Protein AF-A0A7G8FL03-F1 (afdb_monomer_lite)

Sequence (154 aa):
MSNIESFVSTYQSLFPGTPTPAMPSKPEDLGLSVQLAIRENNPRLWQAMFGGHGAPLPADIAMRMGKGEIYPEDASALRASNYDEWAAVADQHRESILERAREATREREKAIHQEQVKRQQQWAEMSLLERMSASPVSEVAAAQARQQWGITGN

Secondary structure (DSSP, 8-state):
--HHHHHHHHHHHHSTTSPPPPPPSSGGGS-HHHHHHHHHH-HHHHHHHHTTSSSPPPHHHHHHHHHT---GGGHHHHHHTT-HHHHHHHHHHHHHHHHHHHHHHHHHHHHHHHHHHHHHHHHHHS-HHHHHHHSPPPHHHHHHHHHHTT----

Structure (mmCIF, N/CA/C/O backbone):
data_AF-A0A7G8FL03-F1
#
_entry.id   AF-A0A7G8FL03-F1
#
loop_
_atom_site.group_PDB
_atom_site.id
_atom_site.type_symbol
_atom_site.label_atom_id
_atom_site.label_alt_id
_atom_site.label_comp_id
_atom_site.label_asym_id
_atom_site.label_entity_id
_atom_site.label_seq_id
_atom_site.pdbx_PDB_ins_code
_atom_site.Cartn_x
_atom_site.Cartn_y
_atom_site.Cartn_z
_atom_site.occupancy
_atom_site.B_iso_or_equiv
_atom_site.auth_seq_id
_atom_site.auth_comp_id
_atom_site.auth_asym_id
_atom_site.auth_atom_id
_atom_site.pdbx_PDB_model_num
ATOM 1 N N . MET A 1 1 ? -1.278 11.759 22.886 1.00 54.50 1 MET A N 1
ATOM 2 C CA . MET A 1 1 ? -2.651 12.244 22.649 1.00 54.50 1 MET A CA 1
ATOM 3 C C . MET A 1 1 ? -3.591 11.138 23.057 1.00 54.50 1 MET A C 1
ATOM 5 O O . MET A 1 1 ? -3.309 9.985 22.750 1.00 54.50 1 MET A O 1
ATOM 9 N N . SER A 1 2 ? -4.627 11.473 23.814 1.00 78.62 2 SER A N 1
ATOM 10 C CA . SER A 1 2 ? -5.675 10.515 24.170 1.00 78.62 2 SER A CA 1
ATOM 11 C C . SER A 1 2 ? -6.468 10.126 22.916 1.00 78.62 2 SER A C 1
ATOM 13 O O . SER A 1 2 ? -6.673 10.969 22.044 1.00 78.62 2 SER A O 1
ATOM 15 N N . ASN A 1 3 ? -6.961 8.883 22.834 1.00 78.62 3 ASN A N 1
ATOM 16 C CA . ASN A 1 3 ? -7.840 8.439 21.739 1.00 78.62 3 ASN A CA 1
ATOM 17 C C . ASN A 1 3 ? -9.057 9.369 21.572 1.00 78.62 3 ASN A C 1
ATOM 19 O O . ASN A 1 3 ? -9.530 9.571 20.459 1.00 78.62 3 ASN A O 1
ATOM 23 N N . ILE A 1 4 ? -9.515 9.984 22.669 1.00 80.19 4 ILE A N 1
ATOM 24 C CA . ILE A 1 4 ? -10.601 10.973 22.678 1.00 80.19 4 ILE A CA 1
ATOM 25 C C . ILE A 1 4 ? -10.209 12.224 21.886 1.00 80.19 4 ILE A C 1
ATOM 27 O O . ILE A 1 4 ? -10.950 12.662 21.014 1.00 80.19 4 ILE A O 1
ATOM 31 N N . GLU A 1 5 ? -9.037 12.795 22.166 1.00 82.44 5 GLU A N 1
ATOM 32 C CA . GLU A 1 5 ? -8.560 14.015 21.503 1.00 82.44 5 GLU A CA 1
ATOM 33 C C . GLU A 1 5 ? -8.336 13.771 20.011 1.00 82.44 5 GLU A C 1
ATOM 35 O O . GLU A 1 5 ? -8.718 14.595 19.183 1.00 82.44 5 GLU A O 1
ATOM 40 N N . SER A 1 6 ? -7.759 12.615 19.669 1.00 83.00 6 SER A N 1
ATOM 41 C CA . SER A 1 6 ? -7.542 12.202 18.284 1.00 83.00 6 SER A CA 1
ATOM 42 C C . SER A 1 6 ? -8.853 11.950 17.538 1.00 83.00 6 SER A C 1
ATOM 44 O O . SER A 1 6 ? -8.949 12.289 16.359 1.00 83.00 6 SER A O 1
ATOM 46 N N . PHE A 1 7 ? -9.874 11.403 18.205 1.00 84.25 7 PHE A N 1
ATOM 47 C CA . PHE A 1 7 ? -11.207 11.250 17.625 1.00 84.25 7 PHE A CA 1
ATOM 48 C C . PHE A 1 7 ? -11.878 12.596 17.379 1.00 84.25 7 PHE A C 1
ATOM 50 O O . PHE A 1 7 ? -12.335 12.845 16.268 1.00 84.25 7 PHE A O 1
ATOM 57 N N . VAL A 1 8 ? -11.887 13.486 18.375 1.00 84.81 8 VAL A N 1
ATOM 58 C CA . VAL A 1 8 ? -12.498 14.816 18.250 1.00 84.81 8 VAL A CA 1
ATOM 59 C C . VAL A 1 8 ? -11.827 15.617 17.135 1.00 84.81 8 VAL A C 1
ATOM 61 O O . VAL A 1 8 ? -12.527 16.175 16.292 1.00 84.81 8 VAL A O 1
ATOM 64 N N . SER A 1 9 ? -10.492 15.633 17.080 1.00 85.50 9 SER A N 1
ATOM 65 C CA . SER A 1 9 ? -9.759 16.370 16.046 1.00 85.50 9 SER A CA 1
ATOM 66 C C . SER A 1 9 ? -10.001 15.803 14.646 1.00 85.50 9 SER A C 1
ATOM 68 O O . SER A 1 9 ? -10.274 16.563 13.716 1.00 85.50 9 SER A O 1
ATOM 70 N N . THR A 1 10 ? -9.981 14.474 14.497 1.00 83.69 10 THR A N 1
ATOM 71 C CA . THR A 1 10 ? -10.261 13.819 13.211 1.00 83.69 10 THR A CA 1
ATOM 72 C C . THR A 1 10 ? -11.709 14.074 12.784 1.00 83.69 10 THR A C 1
ATOM 74 O O . THR A 1 10 ? -11.956 14.462 11.646 1.00 83.69 10 THR A O 1
ATOM 77 N N . TYR A 1 11 ? -12.675 13.938 13.696 1.00 84.94 11 TYR A N 1
ATOM 78 C CA . TYR A 1 11 ? -14.092 14.142 13.396 1.00 84.94 11 TYR A CA 1
ATOM 79 C C . TYR A 1 11 ? -14.396 15.590 12.994 1.00 84.94 11 TYR A C 1
ATOM 81 O O . TYR A 1 11 ? -15.082 15.818 12.002 1.00 84.94 11 TYR A O 1
ATOM 89 N N . GLN A 1 12 ? -13.856 16.576 13.717 1.00 86.00 12 GLN A N 1
ATOM 90 C CA . GLN A 1 12 ? -14.027 17.995 13.385 1.00 86.00 12 GLN A CA 1
ATOM 91 C C . GLN A 1 12 ? -13.386 18.366 12.045 1.00 86.00 12 GLN A C 1
ATOM 93 O O . GLN A 1 12 ? -13.929 19.203 11.325 1.00 86.00 12 GLN A O 1
ATOM 98 N N . SER A 1 13 ? -12.262 17.734 11.697 1.00 86.69 13 SER A N 1
ATOM 99 C CA . SER A 1 13 ? -11.624 17.924 10.394 1.00 86.69 13 SER A CA 1
ATOM 100 C C . SER A 1 13 ? -12.453 17.342 9.247 1.00 86.69 13 SER A C 1
ATOM 102 O O . SER A 1 13 ? -12.469 17.917 8.163 1.00 86.69 13 SER A O 1
ATOM 104 N N . LEU A 1 14 ? -13.107 16.197 9.461 1.00 84.69 14 LEU A N 1
ATOM 105 C CA . LEU A 1 14 ? -13.869 15.496 8.423 1.00 84.69 14 LEU A CA 1
ATOM 106 C C . LEU A 1 14 ? -15.291 16.042 8.257 1.00 84.69 14 LEU A C 1
ATOM 108 O O . LEU A 1 14 ? -15.807 16.084 7.142 1.00 84.69 14 LEU A O 1
ATOM 112 N N . PHE A 1 15 ? -15.921 16.477 9.350 1.00 85.06 15 PHE A N 1
ATOM 113 C CA . PHE A 1 15 ? -17.317 16.917 9.376 1.00 85.06 15 PHE A CA 1
ATOM 114 C C . PHE A 1 15 ? -17.458 18.316 9.996 1.00 85.06 15 PHE A C 1
ATOM 116 O O . PHE A 1 15 ? -18.031 18.468 11.086 1.00 85.06 15 PHE A O 1
ATOM 123 N N . PRO A 1 16 ? -16.957 19.364 9.316 1.00 83.12 16 PRO A N 1
ATOM 124 C CA . PRO A 1 16 ? -17.020 20.726 9.826 1.00 83.12 16 PRO A CA 1
ATOM 125 C C . PRO A 1 16 ? -18.476 21.170 10.023 1.00 83.12 16 PRO A C 1
ATOM 127 O O . PRO A 1 16 ? -19.327 20.978 9.157 1.00 83.12 16 PRO A O 1
ATOM 130 N N . GLY A 1 17 ? -18.769 21.773 11.177 1.00 76.50 17 GLY A N 1
ATOM 131 C CA . GLY A 1 17 ? -20.100 22.303 11.501 1.00 76.50 17 GLY A CA 1
ATOM 132 C C . GLY A 1 17 ? -21.104 21.283 12.046 1.00 76.50 17 GLY A C 1
ATOM 133 O O . GLY A 1 17 ? -22.217 21.673 12.396 1.00 76.50 17 GLY A O 1
ATOM 134 N N . THR A 1 18 ? -20.729 20.006 12.180 1.00 79.88 18 THR A N 1
ATOM 135 C CA . THR A 1 18 ? -21.548 19.015 12.895 1.00 79.88 18 THR A CA 1
ATOM 136 C C . THR A 1 18 ? -21.103 18.885 14.355 1.00 79.88 18 THR A C 1
ATOM 138 O O . THR A 1 18 ? -19.901 18.935 14.633 1.00 79.88 18 THR A O 1
ATOM 141 N N . PRO A 1 19 ? -22.035 18.731 15.314 1.00 76.69 19 PRO A N 1
ATOM 142 C CA . PRO A 1 19 ? -21.660 18.471 16.697 1.00 76.69 19 PRO A CA 1
ATOM 143 C C . PRO A 1 19 ? -20.955 17.114 16.788 1.00 76.69 19 PRO A C 1
ATOM 145 O O . PRO A 1 19 ? -21.456 16.112 16.276 1.00 76.69 19 PRO A O 1
ATOM 148 N N . THR A 1 20 ? -19.784 17.085 17.429 1.00 75.12 20 THR A N 1
ATOM 149 C CA . THR A 1 20 ? -19.041 15.840 17.643 1.00 75.12 20 THR A CA 1
ATOM 150 C C . THR A 1 20 ? -19.878 14.901 18.519 1.00 75.12 20 THR A C 1
ATOM 152 O O . THR A 1 20 ? -20.281 15.306 19.614 1.00 75.12 20 THR A O 1
ATOM 155 N N . PRO A 1 21 ? -20.164 13.667 18.069 1.00 77.88 21 PRO A N 1
ATOM 156 C CA . PRO A 1 21 ? -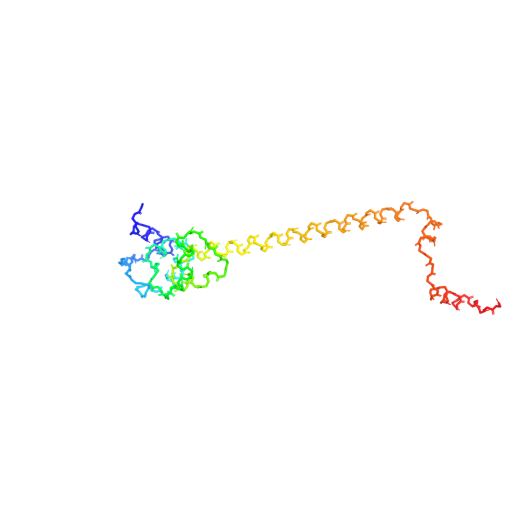20.905 12.706 18.871 1.00 77.88 21 PRO A CA 1
ATOM 157 C C . PRO A 1 21 ? -20.101 12.301 20.113 1.00 77.88 21 PRO A C 1
ATOM 159 O O . PRO A 1 21 ? -18.876 12.448 20.160 1.00 77.88 21 PRO A O 1
ATOM 162 N N . ALA A 1 22 ? -20.796 11.770 21.124 1.00 78.50 22 ALA A N 1
ATOM 163 C CA . ALA A 1 22 ? -20.137 11.129 22.258 1.00 78.50 22 ALA A CA 1
ATOM 164 C C . ALA A 1 22 ? -19.218 10.000 21.765 1.00 78.50 22 ALA A C 1
ATOM 166 O O . ALA A 1 22 ? -19.464 9.420 20.706 1.00 78.50 22 ALA A O 1
ATOM 167 N N . MET A 1 23 ? -18.155 9.703 22.521 1.00 79.31 23 MET A N 1
ATOM 168 C CA . MET A 1 23 ? -17.173 8.712 22.088 1.00 79.31 23 MET A CA 1
ATOM 169 C C . MET A 1 23 ? -17.863 7.361 21.833 1.00 79.31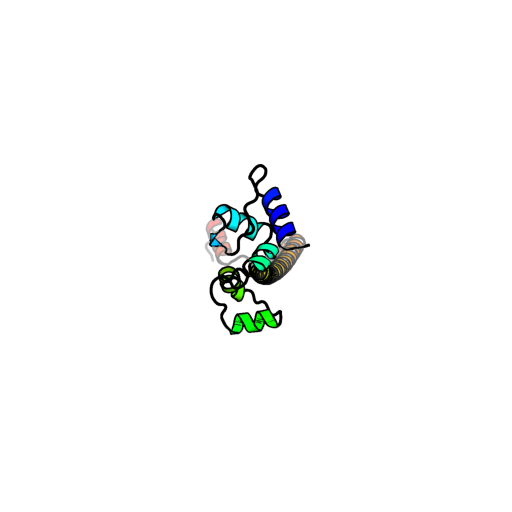 23 MET A C 1
ATOM 171 O O . MET A 1 23 ? -18.462 6.808 22.760 1.00 79.31 23 MET A O 1
ATOM 175 N N . PRO A 1 24 ? -17.798 6.836 20.599 1.00 83.25 24 PRO A N 1
ATOM 176 C CA . PRO A 1 24 ? -18.429 5.570 20.259 1.00 83.25 24 PRO A CA 1
ATOM 177 C C . PRO A 1 24 ? -17.699 4.428 20.968 1.00 83.25 24 PRO A C 1
ATOM 179 O O . PRO A 1 24 ? -16.468 4.410 21.026 1.00 83.25 24 PRO A O 1
ATOM 182 N N . SER A 1 25 ? -18.459 3.477 21.508 1.00 82.31 25 SER A N 1
ATOM 183 C CA . SER A 1 25 ? -17.894 2.263 22.113 1.00 82.31 25 SER A CA 1
ATOM 184 C C . SER A 1 25 ? -17.828 1.124 21.106 1.00 82.31 25 SER A C 1
ATOM 186 O O . SER A 1 25 ? -16.998 0.228 21.238 1.00 82.31 25 SER A O 1
ATOM 188 N N . LYS A 1 26 ? -18.699 1.155 20.096 1.00 83.81 26 LYS A N 1
ATOM 189 C CA . LYS A 1 26 ? -18.742 0.173 19.021 1.00 83.81 26 LYS A CA 1
ATOM 190 C C . LYS A 1 26 ? -18.761 0.852 17.652 1.00 83.81 26 LYS A C 1
ATOM 192 O O . LYS A 1 26 ? -19.218 1.992 17.549 1.00 83.81 26 LYS A O 1
ATOM 197 N N . PRO A 1 27 ? -18.303 0.165 16.593 1.00 83.31 27 PRO A N 1
ATOM 198 C CA . PRO A 1 27 ? -18.382 0.684 15.232 1.00 83.31 27 PRO A CA 1
ATOM 199 C C . PRO A 1 27 ? -19.800 1.112 14.846 1.00 83.31 27 PRO A C 1
ATOM 201 O O . PRO A 1 27 ? -19.967 2.144 14.205 1.00 83.31 27 PRO A O 1
ATOM 204 N N . GLU A 1 28 ? -20.820 0.361 15.273 1.00 85.12 28 GLU A N 1
ATOM 205 C CA . GLU A 1 28 ? -22.225 0.596 14.916 1.00 85.12 28 GLU A CA 1
ATOM 206 C C . GLU A 1 28 ? -22.811 1.876 15.528 1.00 85.12 28 GLU A C 1
ATOM 208 O O . GLU A 1 28 ? -23.816 2.377 15.027 1.00 85.12 28 GLU A O 1
ATOM 213 N N . ASP A 1 29 ? -22.176 2.433 16.566 1.00 84.75 29 ASP A N 1
ATOM 214 C CA . ASP A 1 29 ? -22.574 3.718 17.158 1.00 84.75 29 ASP A CA 1
ATOM 215 C C . ASP A 1 29 ? -22.302 4.890 16.194 1.00 84.75 29 ASP A C 1
ATOM 217 O O . ASP A 1 29 ? -22.851 5.983 16.344 1.00 84.75 29 ASP A O 1
ATOM 221 N N . LEU A 1 30 ? -21.446 4.673 15.191 1.00 83.75 30 LEU A N 1
ATOM 222 C CA . LEU A 1 30 ? -21.138 5.631 14.139 1.00 83.75 30 LEU A CA 1
ATOM 223 C C . LEU A 1 30 ? -21.962 5.331 12.883 1.00 83.75 30 LEU A C 1
ATOM 225 O O . LEU A 1 30 ? -22.075 4.185 12.450 1.00 83.75 30 LEU A O 1
ATOM 229 N N . GLY A 1 31 ? -22.467 6.374 12.223 1.00 85.69 31 GLY A N 1
ATOM 230 C CA . GLY A 1 31 ? -23.063 6.229 10.893 1.00 85.69 31 GLY A CA 1
ATOM 231 C C . GLY A 1 31 ? -22.043 5.700 9.876 1.00 85.69 31 GLY A C 1
ATOM 232 O O . GLY A 1 31 ? -20.866 6.050 9.938 1.00 85.69 31 GLY A O 1
ATOM 233 N N . LEU A 1 32 ? -22.491 4.890 8.911 1.00 86.25 32 LEU A N 1
ATOM 234 C CA . LEU A 1 32 ? -21.621 4.242 7.916 1.00 86.25 32 LEU A CA 1
ATOM 235 C C . LEU A 1 32 ? -20.680 5.227 7.196 1.00 86.25 32 LEU A C 1
ATOM 237 O O . LEU A 1 32 ? -19.508 4.927 6.990 1.00 86.25 32 LEU A O 1
ATOM 241 N N . SER A 1 33 ? -21.173 6.419 6.854 1.00 86.50 33 SER A N 1
ATOM 242 C CA . SER A 1 33 ? -20.368 7.473 6.223 1.00 86.50 33 SER A CA 1
ATOM 243 C C . SER A 1 33 ? -19.212 7.945 7.109 1.00 86.50 33 SER A C 1
ATOM 245 O O . SER A 1 33 ? -18.103 8.144 6.623 1.00 86.50 33 SER A O 1
ATOM 247 N N . VAL A 1 34 ? -19.453 8.082 8.414 1.00 86.06 34 VAL A N 1
ATOM 248 C CA . VAL A 1 34 ? -18.437 8.464 9.402 1.00 86.06 34 VAL A CA 1
ATOM 249 C C . VAL A 1 34 ? -17.416 7.348 9.575 1.00 86.06 34 VAL A C 1
ATOM 251 O O . VAL A 1 34 ? -16.219 7.622 9.617 1.00 86.06 34 VAL A O 1
ATOM 254 N N . GLN A 1 35 ? -17.873 6.095 9.631 1.00 88.44 35 GLN A N 1
ATOM 255 C CA . GLN A 1 35 ? -16.975 4.946 9.728 1.00 88.44 35 GLN A CA 1
ATOM 256 C C . GLN A 1 35 ? -15.999 4.908 8.549 1.00 88.44 35 GLN A C 1
ATOM 258 O O . GLN A 1 35 ? -14.794 4.808 8.761 1.00 88.44 35 GLN A O 1
ATOM 263 N N . LEU A 1 36 ? -16.506 5.039 7.318 1.00 87.31 36 LEU A N 1
ATOM 264 C CA . LEU A 1 36 ? -15.677 5.056 6.111 1.00 87.31 36 LEU A CA 1
ATOM 265 C C . LEU A 1 36 ? -14.695 6.233 6.119 1.00 87.31 36 LEU A C 1
ATOM 267 O O . LEU A 1 36 ? -13.500 6.031 5.926 1.00 87.31 36 LEU A O 1
ATOM 271 N N . ALA A 1 37 ? -15.169 7.440 6.442 1.00 88.00 37 ALA A N 1
ATOM 272 C CA . ALA A 1 37 ? -14.322 8.628 6.466 1.00 88.00 37 ALA A CA 1
ATOM 273 C C . ALA A 1 37 ? -13.161 8.507 7.470 1.00 88.00 37 ALA A C 1
ATOM 275 O O . ALA A 1 37 ? -12.034 8.892 7.156 1.00 88.00 37 ALA A O 1
ATOM 276 N N . ILE A 1 38 ? -13.410 7.952 8.662 1.00 88.81 38 ILE A N 1
ATOM 277 C CA . ILE A 1 38 ? -12.364 7.746 9.673 1.00 88.81 38 ILE A CA 1
ATOM 278 C C . ILE A 1 38 ? -11.408 6.626 9.249 1.00 88.81 38 ILE A C 1
ATOM 280 O O . ILE A 1 38 ? -10.199 6.799 9.384 1.00 88.81 38 ILE A O 1
ATOM 284 N N . ARG A 1 39 ? -11.916 5.510 8.709 1.00 89.06 39 ARG A N 1
ATOM 285 C CA . ARG A 1 39 ? -11.083 4.398 8.213 1.00 89.06 39 ARG A CA 1
ATOM 286 C C . ARG A 1 39 ? -10.112 4.845 7.120 1.00 89.06 39 ARG A C 1
ATOM 288 O O . ARG A 1 39 ? -8.962 4.422 7.132 1.00 89.06 39 ARG A O 1
ATOM 295 N N . GLU A 1 40 ? -10.555 5.709 6.210 1.00 87.69 40 GLU A N 1
ATOM 296 C CA . GLU A 1 40 ? -9.727 6.209 5.106 1.00 87.69 40 GLU A CA 1
ATOM 297 C C . GLU A 1 40 ? -8.709 7.264 5.556 1.00 87.69 40 GLU A C 1
ATOM 299 O O . GLU A 1 40 ? -7.545 7.204 5.166 1.00 87.69 40 GLU A O 1
ATOM 304 N N . ASN A 1 41 ? -9.122 8.227 6.388 1.00 88.19 41 ASN A N 1
ATOM 305 C CA . ASN A 1 41 ? -8.268 9.366 6.744 1.00 88.19 41 ASN A CA 1
ATOM 306 C C . ASN A 1 41 ? -7.380 9.107 7.967 1.00 88.19 41 ASN A C 1
ATOM 308 O O . ASN A 1 41 ? -6.327 9.728 8.108 1.00 88.19 41 ASN A O 1
ATOM 312 N N . ASN A 1 42 ? -7.796 8.222 8.875 1.00 88.88 42 ASN A N 1
ATOM 313 C CA . ASN A 1 42 ? -7.044 7.893 10.082 1.00 88.88 42 ASN A CA 1
ATOM 314 C C . ASN A 1 42 ? -7.245 6.418 10.496 1.00 88.88 42 ASN A C 1
ATOM 316 O O . ASN A 1 42 ? -7.860 6.132 11.532 1.00 88.88 42 ASN A O 1
ATOM 320 N N . PRO A 1 43 ? -6.695 5.462 9.721 1.00 88.81 43 PRO A N 1
ATOM 321 C CA . PRO A 1 43 ? -6.830 4.029 9.999 1.00 88.81 43 PRO A CA 1
ATOM 322 C C . PRO A 1 43 ? -6.215 3.622 11.346 1.00 88.81 43 PRO A C 1
ATOM 324 O O . PRO A 1 43 ? -6.695 2.695 11.996 1.00 88.81 43 PRO A O 1
ATOM 327 N N . ARG A 1 44 ? -5.193 4.351 11.813 1.00 90.12 44 ARG A N 1
ATOM 328 C CA . ARG A 1 44 ? -4.561 4.140 13.123 1.00 90.12 44 ARG A CA 1
ATOM 329 C C . ARG A 1 44 ? -5.512 4.438 14.277 1.00 90.12 44 ARG A C 1
ATOM 331 O O . ARG A 1 44 ? -5.590 3.663 15.228 1.00 90.12 44 ARG A O 1
ATOM 338 N N . LEU A 1 45 ? -6.246 5.550 14.201 1.00 89.38 45 LEU A N 1
ATOM 339 C CA . LEU A 1 45 ? -7.280 5.876 15.182 1.00 89.38 45 LEU A CA 1
ATOM 340 C C . LEU A 1 45 ? -8.391 4.827 15.162 1.00 89.38 45 LEU A C 1
ATOM 342 O O . LEU A 1 45 ? -8.790 4.348 16.221 1.00 89.38 45 LEU A O 1
ATOM 346 N N . TRP A 1 46 ? -8.860 4.453 13.969 1.00 89.94 46 TRP A N 1
ATOM 347 C CA . TRP A 1 46 ? -9.888 3.427 13.819 1.00 89.94 46 TRP A CA 1
ATOM 348 C C . TRP A 1 46 ? -9.473 2.111 14.487 1.00 89.94 46 TRP A C 1
ATOM 350 O O . TRP A 1 46 ? -10.213 1.569 15.306 1.00 89.94 46 TRP A O 1
ATOM 360 N N . GLN A 1 47 ? -8.250 1.650 14.222 1.00 90.69 47 GLN A N 1
ATOM 361 C CA . GLN A 1 47 ? -7.682 0.459 14.844 1.00 90.69 47 GLN A CA 1
ATOM 362 C C . GLN A 1 47 ? -7.537 0.596 16.366 1.00 90.69 47 GLN A C 1
ATOM 364 O O . GLN A 1 47 ? -7.837 -0.345 17.098 1.00 90.69 47 GLN A O 1
ATOM 369 N N . ALA A 1 48 ? -7.101 1.754 16.865 1.00 88.94 48 ALA A N 1
ATOM 370 C CA . ALA A 1 48 ? -6.974 1.996 18.302 1.00 88.94 48 ALA A CA 1
ATOM 371 C C . ALA A 1 48 ? -8.329 2.006 19.031 1.00 88.94 48 ALA A C 1
ATOM 373 O O . ALA A 1 48 ? -8.386 1.681 20.216 1.00 88.94 48 ALA A O 1
ATOM 374 N N . MET A 1 49 ? -9.405 2.392 18.339 1.00 86.88 49 MET A N 1
ATOM 375 C CA . MET A 1 49 ? -10.758 2.444 18.896 1.00 86.88 49 MET A CA 1
ATOM 376 C C . MET A 1 49 ? -11.509 1.117 18.760 1.00 86.88 49 MET A C 1
ATOM 378 O O . MET A 1 49 ? -12.203 0.719 19.690 1.00 86.88 49 MET A O 1
ATOM 382 N N . PHE A 1 50 ? -11.373 0.431 17.624 1.00 89.69 50 PHE A N 1
ATOM 383 C CA . PHE A 1 50 ? -12.241 -0.691 17.249 1.00 89.69 50 PHE A CA 1
ATOM 384 C C . PHE A 1 50 ? -11.500 -1.968 16.849 1.00 89.69 50 PHE A C 1
ATOM 386 O O . PHE A 1 50 ? -12.148 -2.949 16.470 1.00 89.69 50 PHE A O 1
ATOM 393 N N . GLY A 1 51 ? -10.169 -1.997 16.935 1.00 87.25 51 GLY A N 1
ATOM 394 C CA . GLY A 1 51 ? -9.377 -3.195 16.662 1.00 87.25 51 GLY A CA 1
ATOM 395 C C . GLY A 1 51 ? -9.888 -4.387 17.473 1.00 87.25 51 GLY A C 1
ATOM 396 O O . GLY A 1 51 ? -10.185 -4.265 18.664 1.00 87.25 51 GLY A O 1
ATOM 397 N N . GLY A 1 52 ? -10.079 -5.527 16.809 1.00 83.69 52 GLY A N 1
ATOM 398 C CA . GLY A 1 52 ? -10.577 -6.754 17.438 1.00 83.69 52 GLY A CA 1
ATOM 399 C C . GLY A 1 52 ? -12.083 -6.787 17.730 1.00 83.69 52 GLY A C 1
ATOM 400 O O . GLY A 1 52 ? -12.576 -7.823 18.160 1.00 83.69 52 GLY A O 1
ATOM 401 N N . HIS A 1 53 ? -12.829 -5.708 17.459 1.00 83.44 53 HIS A N 1
ATOM 402 C CA . HIS A 1 53 ? -14.296 -5.682 17.583 1.00 83.44 53 HIS A CA 1
ATOM 403 C C . HIS A 1 53 ? -15.018 -6.170 16.313 1.00 83.44 53 HIS A C 1
ATOM 405 O O . HIS A 1 53 ? -16.245 -6.199 16.276 1.00 83.44 53 HIS A O 1
ATOM 411 N N . GLY A 1 54 ? -14.267 -6.510 15.261 1.00 83.06 54 GLY A N 1
ATOM 412 C CA . GLY A 1 54 ? -14.798 -7.047 14.009 1.00 83.06 54 GLY A CA 1
ATOM 413 C C . GLY A 1 54 ? -14.856 -8.576 13.990 1.00 83.06 54 GLY A C 1
ATOM 414 O O . GLY A 1 54 ? -15.046 -9.232 15.013 1.00 83.06 54 GLY A O 1
ATOM 415 N N . ALA A 1 55 ? -14.666 -9.158 12.806 1.00 86.12 55 ALA A N 1
ATOM 416 C CA . ALA A 1 55 ? -14.549 -10.604 12.656 1.00 86.12 55 ALA A CA 1
ATOM 417 C C . ALA A 1 55 ? -13.373 -11.152 13.494 1.00 86.12 55 ALA A C 1
ATOM 419 O O . ALA A 1 55 ? -12.355 -10.467 13.632 1.00 86.12 55 ALA A O 1
ATOM 420 N N . PRO A 1 56 ? -13.463 -12.376 14.043 1.00 87.44 56 PRO A N 1
ATOM 421 C CA . PRO A 1 56 ? -12.336 -12.986 14.737 1.00 87.44 56 PRO A CA 1
ATOM 422 C C . PRO A 1 56 ? -11.178 -13.209 13.760 1.00 87.44 56 PRO A C 1
ATOM 424 O O . PRO A 1 56 ? -11.380 -13.752 12.671 1.00 87.44 56 PRO A O 1
ATOM 427 N N . LEU A 1 57 ? -9.962 -12.812 14.151 1.00 88.88 57 LEU A N 1
ATOM 428 C CA . LEU A 1 57 ? -8.785 -13.119 13.343 1.00 88.88 57 LEU A CA 1
ATOM 429 C C . LEU A 1 57 ? -8.517 -14.627 13.361 1.00 88.88 57 LEU A C 1
ATOM 431 O O . LEU A 1 57 ? -8.543 -15.241 14.433 1.00 88.88 57 LEU A O 1
ATOM 435 N N . PRO A 1 58 ? -8.158 -15.211 12.209 1.00 90.88 58 PRO A N 1
ATOM 436 C CA . PRO A 1 58 ? -7.494 -16.503 12.167 1.00 90.88 58 PRO A CA 1
ATOM 437 C C . PRO A 1 58 ? -6.273 -16.527 13.099 1.00 90.88 58 PRO A C 1
ATOM 439 O O . PRO A 1 58 ? -5.513 -15.558 13.185 1.00 90.88 58 PRO A O 1
ATOM 442 N N . 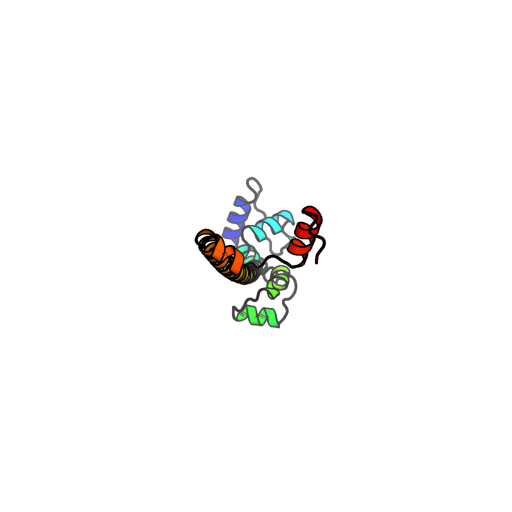ALA A 1 59 ? -6.094 -17.633 13.823 1.00 88.94 59 ALA A N 1
ATOM 443 C CA . ALA A 1 59 ? -5.068 -17.744 14.861 1.00 88.94 59 ALA A CA 1
ATOM 444 C C . ALA A 1 59 ? -3.645 -17.564 14.310 1.00 88.94 59 ALA A C 1
ATOM 446 O O . ALA A 1 59 ? -2.788 -16.981 14.970 1.00 88.94 59 ALA A O 1
ATOM 447 N N . ASP A 1 60 ? -3.403 -18.027 13.086 1.00 90.31 60 ASP A N 1
ATOM 448 C CA . ASP A 1 60 ? -2.136 -17.865 12.388 1.00 90.31 60 ASP A CA 1
ATOM 449 C C . ASP A 1 60 ? -1.844 -16.386 12.086 1.00 90.31 60 ASP A C 1
ATOM 451 O O . ASP A 1 60 ? -0.740 -15.923 12.369 1.00 90.31 60 ASP A O 1
ATOM 455 N N . ILE A 1 61 ? -2.841 -15.622 11.621 1.00 90.38 61 ILE A N 1
ATOM 456 C CA . ILE A 1 61 ? -2.722 -14.174 11.380 1.00 90.38 61 ILE A CA 1
ATOM 457 C C . ILE A 1 61 ? -2.497 -13.426 12.696 1.00 90.38 61 ILE A C 1
ATOM 459 O O . ILE A 1 61 ? -1.626 -12.562 12.776 1.00 90.38 61 ILE A O 1
ATOM 463 N N . ALA A 1 62 ? -3.223 -13.779 13.759 1.00 88.62 62 ALA A N 1
ATOM 464 C CA . ALA A 1 62 ? -3.046 -13.158 15.071 1.00 88.62 62 ALA A CA 1
ATOM 465 C C . ALA A 1 62 ? -1.633 -13.396 15.642 1.00 88.62 62 ALA A C 1
ATOM 467 O O . ALA A 1 62 ? -1.008 -12.470 16.166 1.00 88.62 62 ALA A O 1
ATOM 468 N N . MET A 1 63 ? -1.097 -14.614 15.500 1.00 91.12 63 MET A N 1
ATOM 469 C CA . MET A 1 63 ? 0.278 -14.935 15.901 1.00 91.12 63 MET A CA 1
ATOM 470 C C . MET A 1 63 ? 1.313 -14.148 15.095 1.00 91.12 63 MET A C 1
ATOM 472 O O . MET A 1 63 ? 2.283 -13.648 15.664 1.00 91.12 63 MET A O 1
ATOM 476 N N . ARG A 1 64 ? 1.110 -14.039 13.780 1.00 89.81 64 ARG A N 1
ATOM 477 C CA . ARG A 1 64 ? 1.969 -13.277 12.869 1.00 89.81 64 ARG A CA 1
ATOM 478 C C . ARG A 1 64 ? 1.973 -11.784 13.184 1.00 89.81 64 ARG A C 1
ATOM 480 O O . ARG A 1 64 ? 3.038 -11.194 13.356 1.00 89.81 64 ARG A O 1
ATOM 487 N N . MET A 1 65 ? 0.791 -11.206 13.383 1.00 88.44 65 MET A N 1
ATOM 488 C CA . MET A 1 65 ? 0.623 -9.818 13.811 1.00 88.44 65 MET A CA 1
ATOM 489 C C . MET A 1 65 ? 1.350 -9.552 15.135 1.00 88.44 65 MET A C 1
ATOM 491 O O . MET A 1 65 ? 2.058 -8.556 15.254 1.00 88.44 65 MET A O 1
ATOM 495 N N . GLY A 1 66 ? 1.260 -10.471 16.104 1.00 86.88 66 GLY A N 1
ATOM 496 C CA . GLY A 1 66 ? 1.990 -10.370 17.373 1.00 86.88 66 GLY A CA 1
ATOM 497 C C . GLY A 1 66 ? 3.519 -10.371 17.228 1.00 86.88 66 GLY A C 1
ATOM 498 O O . GLY A 1 66 ? 4.213 -9.842 18.092 1.00 86.88 66 GLY A O 1
ATOM 499 N N . LYS A 1 67 ? 4.047 -10.926 16.132 1.00 89.69 67 LYS A N 1
ATOM 500 C CA . LYS A 1 67 ? 5.478 -10.911 15.784 1.00 89.69 67 LYS A CA 1
ATOM 501 C C . LYS A 1 67 ? 5.875 -9.743 14.873 1.00 89.69 67 LYS A C 1
ATOM 503 O O . LYS A 1 67 ? 7.060 -9.574 14.605 1.00 89.69 67 LYS A O 1
ATOM 508 N N . GLY A 1 68 ? 4.914 -8.953 14.392 1.00 86.00 68 GLY A N 1
ATOM 509 C CA . GLY A 1 68 ? 5.143 -7.908 13.389 1.00 86.00 68 GLY A CA 1
ATOM 510 C C . GLY A 1 68 ? 5.336 -8.437 11.961 1.00 86.00 68 GLY A C 1
ATOM 511 O O . GLY A 1 68 ? 5.787 -7.695 11.092 1.00 86.00 68 GLY A O 1
ATOM 512 N N . GLU A 1 69 ? 5.001 -9.701 11.698 1.00 90.06 69 GLU A N 1
ATOM 513 C CA . GLU A 1 69 ? 5.120 -10.328 10.378 1.00 90.06 69 GLU A CA 1
ATOM 514 C C . GLU A 1 69 ? 3.807 -10.170 9.601 1.00 90.06 69 GLU A C 1
ATOM 516 O O . GLU A 1 69 ? 2.944 -11.039 9.650 1.00 90.06 69 GLU A O 1
ATOM 521 N N . ILE A 1 70 ? 3.626 -9.051 8.899 1.00 91.81 70 ILE A N 1
ATOM 522 C CA . ILE A 1 70 ? 2.404 -8.798 8.119 1.00 91.81 70 ILE A CA 1
ATOM 523 C C . ILE A 1 70 ? 2.608 -9.174 6.656 1.00 91.81 70 ILE A C 1
ATOM 525 O O . ILE A 1 70 ? 3.454 -8.590 5.968 1.00 91.81 70 ILE A O 1
ATOM 529 N N . TYR A 1 71 ? 1.795 -10.108 6.168 1.00 91.94 71 TYR A N 1
ATOM 530 C CA . TYR A 1 71 ? 1.838 -10.537 4.776 1.00 91.94 71 TYR A CA 1
ATOM 531 C C . TYR A 1 71 ? 0.742 -9.887 3.916 1.00 91.94 71 TYR A C 1
ATOM 533 O O . TYR A 1 71 ? -0.323 -9.539 4.431 1.00 91.94 71 TYR A O 1
ATOM 541 N N . PRO A 1 72 ? 0.966 -9.739 2.594 1.00 92.50 72 PRO A N 1
ATOM 542 C CA . PRO A 1 72 ? -0.017 -9.170 1.666 1.00 92.50 72 PRO A CA 1
ATOM 543 C C . PRO A 1 72 ? -1.386 -9.869 1.662 1.00 92.50 72 PRO A C 1
ATOM 545 O O . PRO A 1 72 ? -2.412 -9.234 1.423 1.00 92.50 72 PRO A O 1
ATOM 548 N N . GLU A 1 73 ? -1.420 -11.180 1.892 1.00 92.00 73 GLU A N 1
ATOM 549 C CA . GLU A 1 73 ? -2.640 -11.992 1.949 1.00 92.00 73 GLU A CA 1
ATOM 550 C C . GLU A 1 73 ? -3.515 -11.699 3.176 1.00 92.00 73 GLU A C 1
ATOM 552 O O . GLU A 1 73 ? -4.740 -11.844 3.110 1.00 92.00 73 GLU A O 1
ATOM 557 N N . ASP A 1 74 ? -2.915 -11.214 4.265 1.00 92.19 74 ASP A N 1
ATOM 558 C CA . ASP A 1 74 ? -3.597 -10.994 5.541 1.00 92.19 74 ASP A CA 1
ATOM 559 C C . ASP A 1 74 ? -4.507 -9.746 5.508 1.00 92.19 74 ASP A C 1
ATOM 561 O O . ASP A 1 74 ? -5.377 -9.585 6.366 1.00 92.19 74 ASP A O 1
ATOM 565 N N . ALA A 1 75 ? -4.371 -8.879 4.492 1.00 92.31 75 ALA A N 1
ATOM 566 C CA . ALA A 1 75 ? -5.063 -7.588 4.388 1.00 92.31 75 ALA A CA 1
ATOM 567 C C . ALA A 1 75 ? -6.592 -7.686 4.546 1.00 92.31 75 ALA A C 1
ATOM 569 O O . ALA A 1 75 ? -7.221 -6.839 5.184 1.00 92.31 75 ALA A O 1
ATOM 570 N N . SER A 1 76 ? -7.205 -8.723 3.967 1.00 91.50 76 SER A N 1
ATOM 571 C CA . SER A 1 76 ? -8.661 -8.913 4.015 1.00 91.50 76 SER A CA 1
ATOM 572 C C . SER A 1 76 ? -9.156 -9.263 5.421 1.00 91.50 76 SER A C 1
ATOM 574 O O . SER A 1 76 ? -10.111 -8.655 5.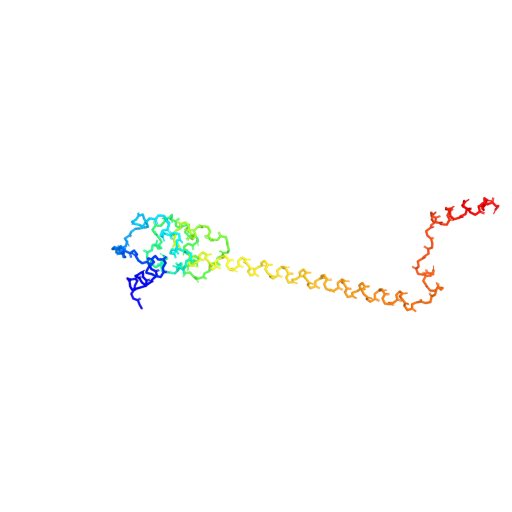907 1.00 91.50 76 SER A O 1
ATOM 576 N N . ALA A 1 77 ? -8.471 -10.187 6.096 1.00 91.81 77 ALA A N 1
ATOM 577 C CA . ALA A 1 77 ? -8.789 -10.596 7.457 1.00 91.81 77 ALA A CA 1
ATOM 578 C C . ALA A 1 77 ? -8.531 -9.455 8.450 1.00 91.81 77 ALA A C 1
ATOM 580 O O . ALA A 1 77 ? -9.384 -9.167 9.285 1.00 91.81 77 ALA A O 1
ATOM 581 N N . LEU A 1 78 ? -7.409 -8.742 8.305 1.00 92.25 78 LEU A N 1
ATOM 582 C CA . LEU A 1 78 ? -7.077 -7.582 9.137 1.00 92.25 78 LEU A CA 1
ATOM 583 C C . LEU A 1 78 ? -8.156 -6.494 9.038 1.00 92.25 78 LEU A C 1
ATOM 585 O O . LEU A 1 78 ? -8.630 -6.002 10.062 1.00 92.25 78 LEU A O 1
ATOM 589 N N . ARG A 1 79 ? -8.619 -6.180 7.823 1.00 92.00 79 ARG A N 1
ATOM 590 C CA . ARG A 1 79 ? -9.686 -5.194 7.590 1.00 92.00 79 ARG A CA 1
ATOM 591 C C . ARG A 1 79 ? -11.040 -5.643 8.152 1.00 92.00 79 ARG A C 1
ATOM 593 O O . ARG A 1 79 ? -11.753 -4.836 8.747 1.00 92.00 79 ARG A O 1
ATOM 600 N N . ALA A 1 80 ? -11.379 -6.929 8.025 1.00 90.12 80 ALA A N 1
ATOM 601 C CA . ALA A 1 80 ? -12.596 -7.500 8.612 1.00 90.12 80 ALA A CA 1
ATOM 602 C C . ALA A 1 80 ? -12.599 -7.437 10.150 1.00 90.12 80 ALA A C 1
ATOM 604 O O . ALA A 1 80 ? -13.658 -7.355 10.772 1.00 90.12 80 ALA A O 1
ATOM 605 N N . SER A 1 81 ? -11.417 -7.434 10.760 1.00 91.44 81 SER A N 1
ATOM 606 C CA . SER A 1 81 ? -11.213 -7.326 12.204 1.00 91.44 81 SER A CA 1
ATOM 607 C C . SER A 1 81 ? -10.911 -5.901 12.693 1.00 91.44 81 SER A C 1
ATOM 609 O O . SER A 1 81 ? -10.518 -5.731 13.849 1.00 91.44 81 SER A O 1
ATOM 611 N N . ASN A 1 82 ? -11.108 -4.881 11.844 1.00 91.69 82 ASN A N 1
ATOM 612 C CA . ASN A 1 82 ? -10.848 -3.458 12.121 1.00 91.69 82 ASN A CA 1
ATOM 613 C C . ASN A 1 82 ? -9.376 -3.105 12.419 1.00 91.69 82 ASN A C 1
ATOM 615 O O . ASN A 1 82 ? -9.093 -2.085 13.047 1.00 91.69 82 ASN A O 1
ATOM 619 N N . TYR A 1 83 ? -8.427 -3.926 11.973 1.00 92.44 83 TYR A N 1
ATOM 620 C CA . TYR A 1 83 ? -6.998 -3.608 11.983 1.00 92.44 83 TYR A CA 1
ATOM 621 C C . TYR A 1 83 ? -6.596 -2.922 10.668 1.00 92.44 83 TYR A C 1
ATOM 623 O O . TYR A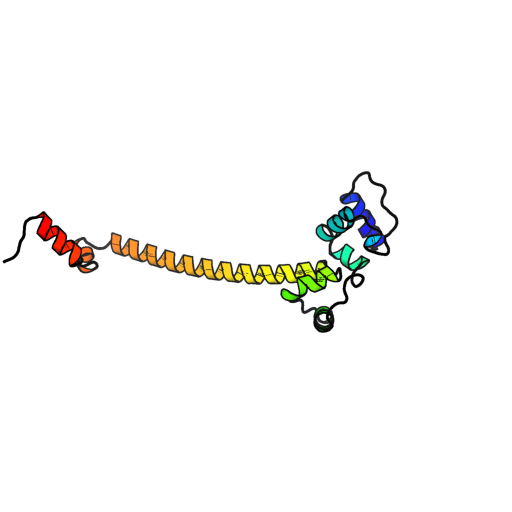 1 83 ? -5.737 -3.403 9.931 1.00 92.44 83 TYR A O 1
ATOM 631 N N . ASP A 1 84 ? -7.269 -1.813 10.340 1.00 91.44 84 ASP A N 1
ATOM 632 C CA . ASP A 1 84 ? -7.125 -1.111 9.057 1.00 91.44 84 ASP A CA 1
ATOM 633 C C . ASP A 1 84 ? -5.711 -0.534 8.838 1.00 91.44 84 ASP A C 1
ATOM 635 O O . ASP A 1 84 ? -5.244 -0.484 7.702 1.00 91.44 84 ASP A O 1
ATOM 639 N N . GLU A 1 85 ? -4.985 -0.161 9.901 1.00 91.56 85 GLU A N 1
ATOM 640 C CA . GLU A 1 85 ? -3.585 0.283 9.789 1.00 91.56 85 GLU A CA 1
ATOM 641 C C . GLU A 1 85 ? -2.676 -0.876 9.362 1.00 91.56 85 GLU A C 1
ATOM 643 O O . GLU A 1 85 ? -1.901 -0.743 8.416 1.00 91.56 85 GLU A O 1
ATOM 648 N N . TRP A 1 86 ? -2.815 -2.045 9.992 1.00 91.38 86 TRP A N 1
ATOM 649 C CA . TRP A 1 86 ? -2.068 -3.235 9.582 1.00 91.38 86 TRP A CA 1
ATOM 650 C C . TRP A 1 86 ? -2.480 -3.740 8.196 1.00 91.38 86 TRP A C 1
ATOM 652 O O . TRP A 1 86 ? -1.630 -4.203 7.437 1.00 91.38 86 TRP A O 1
ATOM 662 N N . ALA A 1 87 ? -3.757 -3.612 7.829 1.00 92.88 87 ALA A N 1
ATOM 663 C CA . ALA A 1 87 ? -4.213 -3.915 6.476 1.00 92.88 87 ALA A CA 1
ATOM 664 C C . ALA A 1 87 ? -3.542 -2.998 5.437 1.00 92.88 87 ALA A C 1
ATOM 666 O O . ALA A 1 87 ? -3.113 -3.478 4.391 1.00 92.88 87 ALA A O 1
ATOM 667 N N . ALA A 1 88 ? -3.372 -1.707 5.744 1.00 91.62 88 ALA A N 1
ATOM 668 C CA . ALA A 1 88 ? -2.651 -0.782 4.872 1.00 91.62 88 ALA A CA 1
ATOM 669 C C . ALA A 1 88 ? -1.167 -1.164 4.713 1.00 91.62 88 ALA A C 1
ATOM 671 O O . ALA A 1 88 ? -0.623 -1.054 3.615 1.00 91.62 88 ALA A O 1
ATOM 672 N N . VAL A 1 89 ? -0.517 -1.666 5.770 1.00 92.00 89 VAL A N 1
ATOM 673 C CA . VAL A 1 89 ? 0.856 -2.202 5.687 1.00 92.00 89 VAL A CA 1
ATOM 674 C C . VAL A 1 89 ? 0.919 -3.424 4.761 1.00 92.00 89 VAL A C 1
ATOM 676 O O . VAL A 1 89 ? 1.803 -3.505 3.907 1.00 92.00 89 VAL A O 1
ATOM 679 N N . ALA A 1 90 ? -0.041 -4.348 4.868 1.00 92.56 90 ALA A N 1
ATOM 680 C CA . ALA A 1 90 ? -0.139 -5.500 3.969 1.00 92.56 90 ALA A CA 1
ATOM 681 C C . ALA A 1 90 ? -0.307 -5.075 2.495 1.00 92.56 90 ALA A C 1
ATOM 683 O O . ALA A 1 90 ? 0.364 -5.612 1.607 1.00 92.56 90 ALA A O 1
ATOM 684 N N . ASP A 1 91 ? -1.147 -4.070 2.234 1.00 92.88 91 ASP A N 1
ATOM 685 C CA . ASP A 1 91 ? -1.353 -3.516 0.892 1.00 92.88 91 ASP A CA 1
ATOM 686 C C . ASP A 1 91 ? -0.073 -2.840 0.355 1.00 92.88 91 ASP A C 1
ATOM 688 O O . ASP A 1 91 ? 0.311 -3.059 -0.795 1.00 92.88 91 ASP A O 1
ATOM 692 N N . GLN A 1 92 ? 0.666 -2.104 1.194 1.00 92.25 92 GLN A N 1
ATOM 693 C CA . GLN A 1 92 ? 1.967 -1.529 0.822 1.00 92.25 92 GLN A CA 1
ATOM 694 C C . GLN A 1 92 ? 3.002 -2.604 0.473 1.00 92.25 92 GLN A C 1
ATOM 696 O O . GLN A 1 92 ? 3.754 -2.453 -0.495 1.00 92.25 92 GLN A O 1
ATOM 701 N N . HIS A 1 93 ? 3.038 -3.710 1.221 1.00 92.44 93 HIS A N 1
ATOM 702 C CA . HIS A 1 93 ? 3.907 -4.839 0.893 1.00 92.44 93 HIS A CA 1
ATOM 703 C C . HIS A 1 93 ? 3.577 -5.396 -0.495 1.00 92.44 93 HIS A C 1
ATOM 705 O O . HIS A 1 93 ? 4.494 -5.615 -1.292 1.00 92.44 93 HIS A O 1
ATOM 711 N N . ARG A 1 94 ? 2.285 -5.546 -0.816 1.00 92.38 94 ARG A N 1
ATOM 712 C CA . ARG A 1 94 ? 1.817 -5.976 -2.140 1.00 92.38 94 ARG A CA 1
ATOM 713 C C . ARG A 1 94 ? 2.293 -5.041 -3.249 1.00 92.38 94 ARG A C 1
ATOM 715 O O . ARG A 1 94 ? 2.885 -5.508 -4.221 1.00 92.38 94 ARG A O 1
ATOM 722 N N . GLU A 1 95 ? 2.083 -3.737 -3.088 1.00 92.88 95 GLU A N 1
ATOM 723 C CA . GLU A 1 95 ? 2.512 -2.735 -4.070 1.00 92.88 95 GLU A CA 1
ATOM 724 C C . GLU A 1 95 ? 4.031 -2.745 -4.262 1.00 92.88 95 GLU A C 1
ATOM 726 O O . GLU A 1 95 ? 4.512 -2.706 -5.392 1.00 92.88 95 GLU A O 1
ATOM 731 N N . SER A 1 96 ? 4.808 -2.917 -3.187 1.00 92.25 96 SER A N 1
ATOM 732 C CA . SER A 1 96 ? 6.271 -3.000 -3.286 1.00 92.25 96 SER A CA 1
ATOM 733 C C . SER A 1 96 ? 6.757 -4.204 -4.106 1.00 92.25 96 SER A C 1
ATOM 735 O O . SER A 1 96 ? 7.798 -4.131 -4.761 1.00 92.25 96 SER A O 1
ATOM 737 N N . ILE A 1 97 ? 6.021 -5.32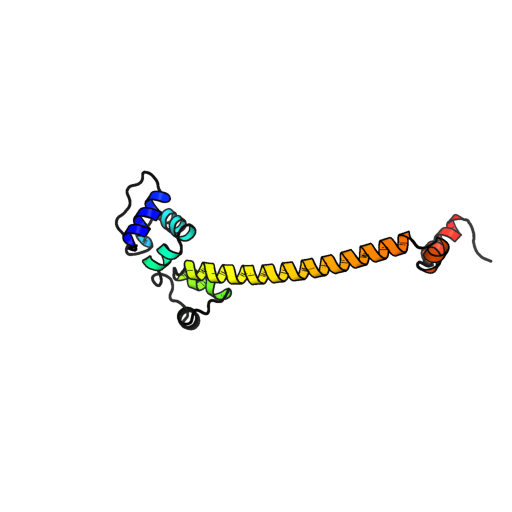1 -4.073 1.00 91.25 97 ILE A N 1
ATOM 738 C CA . ILE A 1 97 ? 6.327 -6.520 -4.864 1.00 91.25 97 ILE A CA 1
ATOM 739 C C . ILE A 1 97 ? 6.001 -6.261 -6.339 1.00 91.25 97 ILE A C 1
ATOM 741 O O . ILE A 1 97 ? 6.800 -6.595 -7.216 1.00 91.25 97 ILE A O 1
ATOM 745 N N . LEU A 1 98 ? 4.851 -5.639 -6.612 1.00 92.62 98 LEU A N 1
ATOM 746 C CA . LEU A 1 98 ? 4.434 -5.295 -7.971 1.00 92.62 98 LEU A CA 1
ATOM 747 C C . LEU A 1 98 ? 5.376 -4.274 -8.614 1.00 92.62 98 LEU A C 1
ATOM 749 O O . LEU A 1 98 ? 5.748 -4.442 -9.775 1.00 92.62 98 LEU A O 1
ATOM 753 N N . GLU A 1 99 ? 5.807 -3.254 -7.874 1.00 92.69 99 GLU A N 1
ATOM 754 C CA . GLU A 1 99 ? 6.704 -2.230 -8.407 1.00 92.69 99 GLU A CA 1
ATOM 755 C C . GLU A 1 99 ? 8.076 -2.811 -8.765 1.00 92.69 99 GLU A C 1
ATOM 757 O O . GLU A 1 99 ? 8.560 -2.579 -9.872 1.00 92.69 99 GLU A O 1
ATOM 762 N N . ARG A 1 100 ? 8.640 -3.685 -7.919 1.00 92.00 100 ARG A N 1
ATOM 763 C CA . ARG A 1 100 ? 9.877 -4.418 -8.248 1.00 92.00 100 ARG A CA 1
ATOM 764 C C . ARG A 1 100 ? 9.744 -5.243 -9.531 1.00 92.00 100 ARG A C 1
ATOM 766 O O . ARG A 1 100 ? 10.670 -5.295 -10.340 1.00 92.00 100 ARG A O 1
ATOM 773 N N . ALA A 1 101 ? 8.592 -5.875 -9.754 1.00 91.81 101 ALA A N 1
ATOM 774 C CA . ALA A 1 101 ? 8.339 -6.621 -10.986 1.00 91.81 101 ALA A CA 1
ATOM 775 C C . ALA A 1 101 ? 8.253 -5.699 -12.220 1.00 91.81 101 ALA A C 1
ATOM 777 O O . ALA A 1 101 ? 8.776 -6.034 -13.289 1.00 91.81 101 ALA A O 1
ATOM 778 N N . ARG A 1 102 ? 7.637 -4.518 -12.080 1.00 91.62 102 ARG A N 1
ATOM 779 C CA . ARG A 1 102 ? 7.588 -3.499 -13.142 1.00 91.62 102 ARG A CA 1
ATOM 780 C C . ARG A 1 102 ? 8.973 -2.941 -13.455 1.00 91.62 102 ARG A C 1
ATOM 782 O O . ARG A 1 102 ? 9.309 -2.786 -14.625 1.00 91.62 102 ARG A O 1
ATOM 789 N N . GLU A 1 103 ? 9.788 -2.656 -12.444 1.00 91.75 103 GLU A N 1
ATOM 790 C CA . GLU A 1 103 ? 11.181 -2.220 -12.611 1.00 91.75 103 GLU A CA 1
ATOM 791 C C . GLU A 1 103 ? 11.998 -3.248 -13.393 1.00 91.75 103 GLU A C 1
ATOM 793 O O . GLU A 1 103 ? 12.566 -2.906 -14.429 1.00 91.75 103 GLU A O 1
ATOM 798 N N . ALA A 1 104 ? 11.946 -4.522 -12.995 1.00 91.56 104 ALA A N 1
ATOM 799 C CA . ALA A 1 104 ? 12.643 -5.595 -13.702 1.00 91.56 104 ALA A CA 1
ATOM 800 C C . ALA A 1 104 ? 12.195 -5.733 -15.170 1.00 91.56 104 ALA A C 1
ATOM 802 O O . ALA A 1 104 ? 12.994 -6.062 -16.049 1.00 91.56 104 ALA A O 1
ATOM 803 N N . THR A 1 105 ? 10.919 -5.468 -15.459 1.00 90.81 105 THR A N 1
ATOM 804 C CA . THR A 1 105 ? 10.392 -5.483 -16.832 1.00 90.81 105 THR A CA 1
ATOM 805 C C . THR A 1 105 ? 10.917 -4.292 -17.637 1.00 90.81 105 THR A C 1
ATOM 807 O O . THR A 1 105 ? 11.436 -4.483 -18.735 1.00 90.81 105 THR A O 1
ATOM 810 N N . ARG A 1 106 ? 10.889 -3.081 -17.063 1.00 91.75 106 ARG A N 1
ATOM 811 C CA . ARG A 1 106 ? 11.430 -1.862 -17.692 1.00 91.75 106 ARG A CA 1
ATOM 812 C C . ARG A 1 106 ? 12.922 -1.982 -18.000 1.00 91.75 106 ARG A C 1
ATOM 814 O O . ARG A 1 106 ? 13.368 -1.538 -19.056 1.00 91.75 106 ARG A O 1
ATOM 821 N N . GLU A 1 107 ? 13.702 -2.592 -17.111 1.00 90.81 107 GLU A N 1
ATOM 822 C CA . GLU A 1 107 ? 15.132 -2.827 -17.341 1.00 90.81 107 GLU A CA 1
ATOM 823 C C . GLU A 1 107 ? 15.381 -3.774 -18.519 1.00 90.81 107 GLU A C 1
ATOM 825 O O . GLU A 1 107 ? 16.223 -3.488 -19.375 1.00 90.81 107 GLU A O 1
ATOM 830 N N . ARG A 1 108 ? 14.608 -4.863 -18.612 1.00 89.94 108 ARG A N 1
ATOM 831 C CA . ARG A 1 108 ? 14.677 -5.800 -19.744 1.00 89.94 108 ARG A CA 1
ATOM 832 C C . ARG A 1 108 ? 14.309 -5.122 -21.059 1.00 89.94 108 ARG A C 1
ATOM 834 O O . ARG A 1 108 ? 15.026 -5.273 -22.045 1.00 89.94 108 ARG A O 1
ATOM 841 N N . GLU A 1 109 ? 13.232 -4.344 -21.074 1.00 90.31 109 GLU A N 1
ATOM 842 C CA . GLU A 1 109 ? 12.804 -3.597 -22.261 1.00 90.31 109 GLU A CA 1
ATOM 843 C C . GLU A 1 109 ? 13.853 -2.573 -22.697 1.00 90.31 109 GLU A C 1
ATOM 845 O O . GLU A 1 109 ? 14.168 -2.472 -23.884 1.00 90.31 109 GLU A O 1
ATOM 850 N N . LYS A 1 110 ? 14.459 -1.859 -21.743 1.00 92.75 110 LYS A N 1
ATOM 851 C CA . LYS A 1 110 ? 15.538 -0.908 -22.021 1.00 92.75 110 LYS A CA 1
ATOM 852 C C . LYS A 1 110 ? 16.757 -1.597 -22.633 1.00 92.75 110 LYS A C 1
ATOM 854 O O . LYS A 1 110 ? 17.326 -1.061 -23.582 1.00 92.75 110 LYS A O 1
ATOM 859 N N . ALA A 1 111 ? 17.140 -2.774 -22.135 1.00 91.38 111 ALA A N 1
ATOM 860 C CA . ALA A 1 111 ? 18.244 -3.551 -22.698 1.00 91.38 111 ALA A CA 1
ATOM 861 C C . ALA A 1 111 ? 17.955 -3.976 -24.149 1.00 91.38 111 ALA A C 1
ATOM 863 O O . ALA A 1 111 ? 18.770 -3.727 -25.038 1.00 91.38 111 ALA A O 1
ATOM 864 N N . ILE A 1 112 ? 16.758 -4.510 -24.414 1.00 90.00 112 ILE A N 1
ATOM 865 C CA . ILE A 1 112 ? 16.327 -4.896 -25.767 1.00 90.00 112 ILE A CA 1
ATOM 866 C C . ILE A 1 112 ? 16.321 -3.682 -26.700 1.00 90.00 112 ILE A C 1
ATOM 868 O O . ILE A 1 112 ? 16.824 -3.754 -27.822 1.00 90.00 112 ILE A O 1
ATOM 872 N N . HIS A 1 113 ? 15.784 -2.550 -26.242 1.00 91.12 113 HIS A N 1
ATOM 873 C CA . HIS A 1 113 ? 15.747 -1.327 -27.033 1.00 91.12 113 HIS A CA 1
ATOM 874 C C . HIS A 1 113 ? 17.159 -0.838 -27.381 1.00 91.12 113 HIS A C 1
ATOM 876 O O . HIS A 1 113 ? 17.432 -0.517 -28.536 1.00 91.12 113 HIS A O 1
ATOM 882 N N . GLN A 1 114 ? 18.091 -0.849 -26.424 1.00 92.50 114 GLN A N 1
ATOM 883 C CA . GLN A 1 114 ? 19.486 -0.480 -26.677 1.00 92.50 114 GLN A CA 1
ATOM 884 C C . GLN A 1 114 ? 20.162 -1.406 -27.696 1.00 92.50 114 GLN A C 1
ATOM 886 O O . GLN A 1 114 ? 20.896 -0.931 -28.562 1.00 92.50 114 GLN A O 1
ATOM 891 N N . GLU A 1 115 ? 19.907 -2.713 -27.636 1.00 89.69 115 GLU A N 1
ATOM 892 C CA . GLU A 1 115 ? 20.409 -3.659 -28.636 1.00 89.69 115 GLU A CA 1
ATOM 893 C C . GLU A 1 115 ? 19.809 -3.424 -30.025 1.00 89.69 115 GLU A C 1
ATOM 895 O O . GLU A 1 115 ? 20.512 -3.547 -31.030 1.00 89.69 115 GLU A O 1
ATOM 900 N N . GLN A 1 116 ? 18.521 -3.083 -30.105 1.00 88.25 116 GLN A N 1
ATOM 901 C CA . GLN A 1 116 ? 17.874 -2.741 -31.371 1.00 88.25 116 GLN A CA 1
ATOM 902 C C . GLN A 1 116 ? 18.450 -1.456 -31.963 1.00 88.25 116 GLN A C 1
ATOM 904 O O . GLN A 1 116 ? 18.762 -1.435 -33.150 1.00 88.25 116 GLN A O 1
ATOM 909 N N . VAL A 1 117 ? 18.657 -0.417 -31.149 1.00 91.06 117 VAL A N 1
ATOM 910 C CA . VAL A 1 117 ? 19.274 0.841 -31.595 1.00 91.06 117 VAL A CA 1
ATOM 911 C C . VAL A 1 117 ? 20.694 0.595 -32.104 1.00 91.06 117 VAL A C 1
ATOM 913 O O . VAL A 1 117 ? 21.028 1.053 -33.193 1.00 91.06 117 VAL A O 1
ATOM 916 N N . LYS A 1 118 ? 21.508 -0.194 -31.388 1.00 90.25 118 LYS A N 1
ATOM 917 C CA . LYS A 1 118 ? 22.854 -0.577 -31.853 1.00 90.25 118 LYS A CA 1
ATOM 918 C C . LYS A 1 118 ? 22.807 -1.331 -33.180 1.00 90.25 118 LYS A C 1
ATOM 920 O O . LYS A 1 118 ? 23.565 -1.004 -34.087 1.00 90.25 118 LYS A O 1
ATOM 925 N N . ARG A 1 119 ? 21.901 -2.305 -33.324 1.00 85.81 119 ARG A N 1
ATOM 926 C CA . ARG A 1 119 ? 21.715 -3.037 -34.588 1.00 85.81 119 ARG A CA 1
ATOM 927 C C . ARG A 1 119 ? 21.277 -2.121 -35.728 1.00 85.81 119 ARG A C 1
ATOM 929 O O . ARG A 1 119 ? 21.772 -2.270 -36.838 1.00 85.81 119 ARG A O 1
ATOM 936 N N . GLN A 1 120 ? 20.387 -1.165 -35.466 1.00 84.38 120 GLN A N 1
ATOM 937 C CA . GLN A 1 120 ? 19.961 -0.184 -36.465 1.00 84.38 120 GLN A CA 1
ATOM 938 C C . GLN A 1 120 ? 21.101 0.752 -36.873 1.00 84.38 120 GLN A C 1
ATOM 940 O O . GLN A 1 120 ? 21.246 1.025 -38.059 1.00 84.38 120 GLN A O 1
ATOM 945 N N . GLN A 1 121 ? 21.924 1.209 -35.926 1.00 88.12 121 GLN A N 1
ATOM 946 C CA . GLN A 1 121 ? 23.109 2.024 -36.214 1.00 88.12 121 GLN A CA 1
ATOM 947 C C . GLN A 1 121 ? 24.125 1.247 -37.055 1.00 88.12 121 GLN A C 1
ATOM 949 O O . GLN A 1 121 ? 24.519 1.720 -38.114 1.00 88.12 121 GLN A O 1
ATOM 954 N N . GLN A 1 122 ? 24.453 0.012 -36.664 1.00 84.50 122 GLN A N 1
ATOM 955 C CA . GLN A 1 122 ? 25.326 -0.869 -37.448 1.00 84.50 122 GLN A CA 1
ATOM 956 C C . GLN A 1 122 ? 24.772 -1.106 -38.857 1.00 84.50 122 GLN A C 1
ATOM 958 O O . GLN A 1 122 ? 25.502 -1.019 -39.840 1.00 84.50 122 GLN A O 1
ATOM 963 N N . TRP A 1 123 ? 23.465 -1.351 -38.979 1.00 82.31 123 TRP A N 1
ATOM 964 C CA . TRP A 1 123 ? 22.806 -1.465 -40.276 1.00 82.31 123 TRP A CA 1
ATOM 965 C C . TRP A 1 123 ? 22.916 -0.181 -41.098 1.00 82.31 123 TRP A C 1
ATOM 967 O O . TRP A 1 123 ? 23.201 -0.248 -42.289 1.00 82.31 123 TRP A O 1
ATOM 977 N N . ALA A 1 124 ? 22.732 0.983 -40.474 1.00 83.19 124 ALA A N 1
ATOM 978 C CA . ALA A 1 124 ? 22.850 2.285 -41.118 1.00 83.19 124 ALA A CA 1
ATOM 979 C C . ALA A 1 124 ? 24.290 2.620 -41.558 1.00 83.19 124 ALA A C 1
ATOM 981 O O . ALA A 1 124 ? 24.462 3.337 -42.543 1.00 83.19 124 ALA A O 1
ATOM 982 N N . GLU A 1 125 ? 25.306 2.078 -40.891 1.00 85.81 125 GLU A N 1
ATOM 983 C CA . GLU A 1 125 ? 26.723 2.287 -41.215 1.00 85.81 125 GLU A CA 1
ATOM 984 C C . GLU A 1 125 ? 27.260 1.302 -42.266 1.00 85.81 125 GLU A C 1
ATOM 986 O O . GLU A 1 125 ? 28.182 1.647 -43.004 1.00 85.81 125 GLU A O 1
ATOM 991 N N . MET A 1 126 ? 26.666 0.109 -42.394 1.00 82.31 126 MET A N 1
ATOM 992 C CA . MET A 1 126 ? 27.060 -0.868 -43.417 1.00 82.31 126 MET A CA 1
ATOM 993 C C . MET A 1 126 ? 26.873 -0.322 -44.836 1.00 82.31 126 MET A C 1
ATOM 995 O O . MET A 1 126 ? 25.843 0.286 -45.160 1.00 82.31 126 MET A O 1
ATOM 999 N N . SER A 1 127 ? 27.846 -0.612 -45.701 1.00 78.44 127 SER A N 1
ATOM 1000 C CA . SER A 1 127 ? 27.776 -0.320 -47.132 1.00 78.44 127 SER A CA 1
ATOM 1001 C C . SER A 1 127 ? 26.662 -1.126 -47.816 1.00 78.44 127 SER A C 1
ATOM 1003 O O . SER A 1 127 ? 26.208 -2.157 -47.317 1.00 78.44 127 SER A O 1
ATOM 1005 N N . LEU A 1 128 ? 26.204 -0.678 -48.991 1.00 72.38 128 LEU A N 1
ATOM 1006 C CA . LEU A 1 128 ? 25.116 -1.339 -49.727 1.00 72.38 128 LEU A CA 1
ATOM 1007 C C . LEU A 1 128 ? 25.414 -2.828 -50.006 1.00 72.38 128 LEU A C 1
ATOM 1009 O O . LEU A 1 128 ? 24.521 -3.661 -49.878 1.00 72.38 128 LEU A O 1
ATOM 1013 N N . LEU A 1 129 ? 26.671 -3.163 -50.325 1.00 74.38 129 LEU A N 1
ATOM 1014 C CA . LEU A 1 129 ? 27.117 -4.543 -50.556 1.00 74.38 129 LEU A CA 1
ATOM 1015 C C . LEU A 1 129 ? 27.066 -5.400 -49.282 1.00 74.38 129 LEU A C 1
ATOM 1017 O O . LEU A 1 129 ? 26.630 -6.547 -49.342 1.00 74.38 129 LEU A O 1
ATOM 1021 N N . GLU A 1 130 ? 27.455 -4.848 -48.131 1.00 76.50 130 GLU A N 1
ATOM 1022 C CA . GLU A 1 130 ? 27.395 -5.542 -46.836 1.00 76.50 130 GLU A CA 1
ATOM 1023 C C . GLU A 1 130 ? 25.955 -5.752 -46.360 1.00 76.50 130 GLU A C 1
ATOM 1025 O O . GLU A 1 130 ? 25.620 -6.802 -45.820 1.00 76.50 130 GLU A O 1
ATOM 1030 N N . ARG A 1 131 ? 25.056 -4.797 -46.622 1.00 73.31 131 ARG A N 1
ATOM 1031 C CA . ARG A 1 131 ? 23.622 -4.974 -46.339 1.00 73.31 131 ARG A CA 1
ATOM 1032 C C . ARG A 1 131 ? 23.001 -6.072 -47.196 1.00 73.31 131 ARG A C 1
ATOM 1034 O O . ARG A 1 131 ? 22.194 -6.853 -46.699 1.00 73.31 131 ARG A O 1
ATOM 1041 N N . MET A 1 132 ? 23.379 -6.147 -48.472 1.00 69.75 132 MET A N 1
ATOM 1042 C CA . MET A 1 132 ? 22.893 -7.184 -49.387 1.00 69.75 132 MET A CA 1
ATOM 1043 C C . MET A 1 132 ? 23.423 -8.582 -49.040 1.00 69.75 132 MET A C 1
ATOM 1045 O O . MET A 1 132 ? 22.715 -9.561 -49.265 1.00 69.75 132 MET A O 1
ATOM 1049 N N . SER A 1 133 ? 24.632 -8.694 -48.480 1.00 73.12 133 SER A N 1
ATOM 1050 C CA . SER A 1 133 ? 25.160 -9.977 -47.996 1.00 73.12 133 SER A CA 1
ATOM 1051 C C . SER A 1 133 ? 24.577 -10.377 -46.635 1.00 73.12 133 SER A C 1
ATOM 1053 O O . SER A 1 133 ? 24.309 -11.557 -46.415 1.00 73.12 133 SER A O 1
ATOM 1055 N N . ALA A 1 134 ? 24.328 -9.412 -45.742 1.00 71.50 134 ALA A N 1
ATOM 1056 C CA . ALA A 1 134 ? 23.737 -9.642 -44.421 1.00 71.50 134 ALA A CA 1
ATOM 1057 C C . ALA A 1 134 ? 22.221 -9.910 -44.457 1.00 71.50 134 ALA A C 1
ATOM 1059 O O . ALA A 1 134 ? 21.677 -10.520 -43.539 1.00 71.50 134 ALA A O 1
ATOM 1060 N N . SER A 1 135 ? 21.517 -9.456 -45.495 1.00 67.88 135 SER A N 1
ATOM 1061 C CA . SER A 1 135 ? 20.113 -9.791 -45.754 1.00 67.88 135 SER A CA 1
ATOM 1062 C C . SER A 1 135 ? 19.968 -10.338 -47.172 1.00 67.88 135 SER A C 1
ATOM 1064 O O . SER A 1 135 ? 19.602 -9.589 -48.082 1.00 67.88 135 SER A O 1
ATOM 1066 N N . PRO A 1 136 ? 20.267 -11.635 -47.381 1.00 64.56 136 PRO A N 1
ATOM 1067 C CA . PRO A 1 136 ? 20.091 -12.258 -48.682 1.00 64.56 136 PRO A CA 1
ATOM 1068 C C . PRO A 1 136 ? 18.620 -12.154 -49.099 1.00 64.56 136 PRO A C 1
ATOM 1070 O O . PRO A 1 136 ? 17.711 -12.391 -48.300 1.00 64.56 136 PRO A O 1
ATOM 1073 N N . VAL A 1 137 ? 18.388 -11.767 -50.355 1.00 66.62 137 VAL A N 1
ATOM 1074 C CA . VAL A 1 137 ? 17.043 -11.660 -50.934 1.00 66.62 137 VAL A CA 1
ATOM 1075 C C . VAL A 1 137 ? 16.334 -13.001 -50.759 1.00 66.62 137 VAL A C 1
ATOM 1077 O O . VAL A 1 137 ? 16.871 -14.037 -51.149 1.00 66.62 137 VAL A O 1
ATOM 1080 N N . SER A 1 138 ? 15.137 -12.992 -50.168 1.00 71.12 138 SER A N 1
ATOM 1081 C CA . SER A 1 138 ? 14.370 -14.226 -49.998 1.00 71.12 138 SER A CA 1
ATOM 1082 C C . SER A 1 138 ? 14.062 -14.843 -51.365 1.00 71.12 138 SER A C 1
ATOM 1084 O O . SER A 1 138 ? 13.787 -14.129 -52.332 1.00 71.12 138 SER A O 1
ATOM 1086 N N . GLU A 1 139 ? 14.080 -16.173 -51.460 1.00 66.56 139 GLU A N 1
ATOM 1087 C CA . GLU A 1 139 ? 13.821 -16.881 -52.725 1.00 66.56 139 GLU A CA 1
ATOM 1088 C C . GLU A 1 139 ? 12.474 -16.483 -53.348 1.00 66.56 139 GLU A C 1
ATOM 1090 O O . GLU A 1 139 ? 12.348 -16.383 -54.567 1.00 66.56 139 GLU A O 1
ATOM 1095 N N . VAL A 1 140 ? 11.489 -16.161 -52.505 1.00 70.56 140 VAL A N 1
ATOM 1096 C CA . VAL A 1 140 ? 10.167 -15.671 -52.914 1.00 70.56 140 VAL A CA 1
ATOM 1097 C C . VAL A 1 140 ? 10.249 -14.279 -53.547 1.00 70.56 140 VAL A C 1
ATOM 1099 O O . VAL A 1 140 ? 9.653 -14.054 -54.600 1.00 70.56 140 VAL A O 1
ATOM 1102 N N . ALA A 1 141 ? 11.009 -13.354 -52.955 1.00 70.38 141 ALA A N 1
ATOM 1103 C CA . ALA A 1 141 ? 11.209 -12.020 -53.521 1.00 70.38 141 ALA A CA 1
ATOM 1104 C C . ALA A 1 141 ? 11.992 -12.084 -54.844 1.00 70.38 141 ALA A C 1
ATOM 1106 O O . ALA A 1 141 ? 11.651 -11.393 -55.804 1.00 70.38 141 ALA A O 1
ATOM 1107 N N . ALA A 1 142 ? 12.987 -12.972 -54.930 1.00 70.88 142 ALA A N 1
ATOM 1108 C CA . ALA A 1 142 ? 13.730 -13.217 -56.162 1.00 70.88 142 ALA A CA 1
ATOM 1109 C C . ALA A 1 142 ? 12.841 -13.824 -57.265 1.00 70.88 142 ALA A C 1
ATOM 1111 O O . ALA A 1 142 ? 12.915 -13.400 -58.419 1.00 70.88 142 ALA A O 1
ATOM 1112 N N . ALA A 1 143 ? 11.971 -14.781 -56.926 1.00 70.31 143 ALA A N 1
ATOM 1113 C CA . ALA A 1 143 ? 11.041 -15.401 -57.869 1.00 70.31 143 ALA A CA 1
ATOM 1114 C C . ALA A 1 143 ? 9.995 -14.408 -58.405 1.00 70.31 143 ALA A C 1
ATOM 1116 O O . ALA A 1 143 ? 9.729 -14.387 -59.607 1.00 70.31 143 ALA A O 1
ATOM 1117 N N . GLN A 1 144 ? 9.448 -13.542 -57.546 1.00 73.56 144 GLN A N 1
ATOM 1118 C CA . GLN A 1 144 ? 8.505 -12.497 -57.960 1.00 73.56 144 GLN A CA 1
ATOM 1119 C C . GLN A 1 144 ? 9.164 -11.445 -58.860 1.00 73.56 144 GLN A C 1
ATOM 1121 O O . GLN A 1 144 ? 8.591 -11.077 -59.883 1.00 73.56 144 GLN A O 1
ATOM 1126 N N . ALA A 1 145 ? 10.385 -11.005 -58.537 1.00 75.12 145 ALA A N 1
ATOM 1127 C CA . ALA A 1 145 ? 11.132 -10.072 -59.382 1.00 75.12 145 ALA A CA 1
ATOM 1128 C C . ALA A 1 145 ? 11.445 -10.674 -60.765 1.00 75.12 145 ALA A C 1
ATOM 1130 O O . ALA A 1 145 ? 11.275 -10.005 -61.784 1.00 75.12 145 ALA A O 1
ATOM 1131 N N . ARG A 1 146 ? 11.820 -11.962 -60.823 1.00 72.19 146 ARG A N 1
ATOM 1132 C CA . ARG A 1 146 ? 12.020 -12.691 -62.090 1.00 72.19 146 ARG A CA 1
ATOM 1133 C C . ARG A 1 146 ? 10.747 -12.736 -62.936 1.00 72.19 146 ARG A C 1
ATOM 1135 O O . ARG A 1 146 ? 10.819 -12.476 -64.132 1.00 72.19 146 ARG A O 1
ATOM 1142 N N . GLN A 1 147 ? 9.589 -12.998 -62.327 1.00 74.88 147 GLN A N 1
ATOM 1143 C CA . GLN A 1 147 ? 8.301 -12.975 -63.032 1.00 74.88 147 GLN A CA 1
ATOM 1144 C C . GLN A 1 147 ? 7.939 -11.574 -63.545 1.00 74.88 147 GLN A C 1
ATOM 1146 O O . GLN A 1 147 ? 7.518 -11.438 -64.691 1.00 74.88 147 GLN A O 1
ATOM 1151 N N . GLN A 1 148 ? 8.136 -10.530 -62.734 1.00 75.81 148 GLN A N 1
ATOM 1152 C CA . GLN A 1 148 ? 7.831 -9.145 -63.118 1.00 75.81 148 GLN A CA 1
ATOM 1153 C C . GLN A 1 148 ? 8.723 -8.625 -64.250 1.00 75.81 148 GLN A C 1
ATOM 1155 O O . GLN A 1 148 ? 8.269 -7.832 -65.070 1.00 75.81 148 GLN A O 1
ATOM 1160 N N . TRP A 1 149 ? 9.979 -9.069 -64.315 1.00 78.25 149 TRP A N 1
ATOM 1161 C CA . TRP A 1 149 ? 10.917 -8.695 -65.380 1.00 78.25 149 TRP A CA 1
ATOM 1162 C C . TRP A 1 149 ? 10.865 -9.635 -66.591 1.00 78.25 149 TRP A C 1
ATOM 1164 O O . TRP A 1 149 ? 11.669 -9.496 -67.509 1.00 78.25 149 TRP A O 1
ATOM 1174 N N . GLY A 1 150 ? 9.931 -10.593 -66.608 1.00 71.69 150 GLY A N 1
ATOM 1175 C CA . GLY A 1 150 ? 9.777 -11.543 -67.711 1.00 71.69 150 GLY A CA 1
ATOM 1176 C C . GLY A 1 150 ? 10.947 -12.522 -67.855 1.00 71.69 150 GLY A C 1
ATOM 1177 O O . GLY A 1 150 ? 11.106 -13.133 -68.908 1.00 71.69 150 GLY A O 1
ATOM 1178 N N . ILE A 1 151 ? 11.765 -12.691 -66.811 1.00 63.53 151 ILE A N 1
ATOM 1179 C CA . ILE A 1 151 ? 12.859 -13.664 -66.773 1.00 63.53 151 ILE A CA 1
ATOM 1180 C C . ILE A 1 151 ? 12.256 -15.030 -66.421 1.00 63.53 151 ILE A C 1
ATOM 1182 O O . ILE A 1 151 ? 12.306 -15.495 -65.281 1.00 63.53 151 ILE A O 1
ATOM 1186 N N . THR A 1 152 ? 11.644 -15.674 -67.410 1.00 61.28 152 THR A N 1
ATOM 1187 C CA . THR A 1 152 ? 11.348 -17.111 -67.382 1.00 61.28 152 THR A CA 1
ATOM 1188 C C . THR A 1 152 ? 12.614 -17.852 -67.806 1.00 61.28 152 THR A C 1
ATOM 1190 O O . THR A 1 152 ? 13.119 -17.610 -68.899 1.00 61.28 152 THR A O 1
ATOM 1193 N N . GLY A 1 153 ? 13.167 -18.673 -66.911 1.00 55.97 153 GLY A N 1
ATOM 1194 C CA . GLY A 1 153 ? 14.509 -19.245 -67.049 1.00 55.97 153 GLY A CA 1
ATOM 1195 C C . GLY A 1 153 ? 14.767 -20.037 -68.337 1.00 55.97 153 GLY A C 1
ATOM 1196 O O . GLY A 1 153 ? 13.886 -20.744 -68.824 1.00 55.97 153 GLY A O 1
ATOM 1197 N N . ASN A 1 154 ? 16.015 -19.929 -68.805 1.00 40.47 154 ASN A N 1
ATOM 1198 C CA . ASN A 1 154 ? 16.838 -21.070 -69.214 1.00 40.47 154 ASN A CA 1
ATOM 1199 C C . ASN A 1 154 ? 17.815 -21.365 -68.073 1.00 40.47 154 ASN A C 1
ATOM 1201 O O . ASN A 1 154 ? 18.283 -20.374 -67.459 1.00 40.47 154 ASN A O 1
#

Radius of gyration: 32.63 Å; chains: 1; bounding box: 51×43×93 Å

Foldseek 3Di:
DDLVVVQVVQCCVQDPPDDRDDQDQELVVDDPVSSVSCLVPPLPSQCVRQAQVFDHADPVCVVCVVVVNQALVCLVRCVRRSVSVSSVVSVVVVVVVVVVVVVVVVVVVVVVVVVVVVVVVVCVPDDPVRNCVVDPDPPVNVVVVCVVVVVPDD

pLDDT: mean 84.35, std 8.94, range [40.47, 92.88]